Protein AF-A0A7G9Z7M3-F1 (afdb_monomer_lite)

Secondary structure (DSSP, 8-state):
--------HHHHHHHHHHHHHHHHHHTS-SEEE-TTT--EEETTSEEEETTEEEEHHHHHHHHHHHH-TTS-------

Sequence (78 aa):
MSRVVEETPRERTKRWQDIAAKKADELRPKEAICSSCGKELKEGEFIAVQGRILCAECYAQELEASMDMGAADGAGAG

InterPro domains:
  IPR001781 Zinc finger, LIM-type [PF00412] (33-61)

Radius of gyration: 23.4 Å; chains: 1; bounding box: 56×54×54 Å

Structure (mmCIF, N/CA/C/O backbone):
data_AF-A0A7G9Z7M3-F1
#
_entry.id   AF-A0A7G9Z7M3-F1
#
loop_
_atom_site.group_PDB
_atom_site.id
_atom_site.type_symbol
_atom_site.label_atom_id
_atom_site.label_alt_id
_atom_site.label_comp_id
_atom_site.label_asym_id
_atom_site.label_entity_id
_atom_site.label_seq_id
_atom_site.pdbx_PDB_ins_code
_atom_site.Cartn_x
_atom_site.Cartn_y
_atom_site.Cartn_z
_atom_site.occupancy
_atom_site.B_iso_or_equiv
_atom_site.auth_seq_id
_atom_site.auth_comp_id
_atom_site.auth_asym_id
_atom_site.auth_atom_id
_atom_site.pdbx_PDB_model_num
ATOM 1 N N . MET A 1 1 ? 38.383 17.475 -25.561 1.00 43.66 1 MET A N 1
ATOM 2 C CA . MET A 1 1 ? 37.525 16.468 -26.222 1.00 43.66 1 MET A CA 1
ATOM 3 C C . MET A 1 1 ? 36.940 15.584 -25.138 1.00 43.66 1 MET A C 1
ATOM 5 O O . MET A 1 1 ? 37.671 14.807 -24.537 1.00 43.66 1 MET A O 1
ATOM 9 N N . SER A 1 2 ? 35.672 15.796 -24.796 1.00 49.16 2 SER A N 1
ATOM 10 C CA . SER A 1 2 ? 34.993 15.061 -23.728 1.00 49.16 2 SER A CA 1
ATOM 11 C C . SER A 1 2 ? 34.788 13.616 -24.181 1.00 49.16 2 SER A C 1
ATOM 13 O O . SER A 1 2 ? 34.102 13.384 -25.173 1.00 49.16 2 SER A O 1
ATOM 15 N N . ARG A 1 3 ? 35.430 12.652 -23.507 1.00 52.97 3 ARG A N 1
ATOM 16 C CA . ARG A 1 3 ? 35.187 11.220 -23.728 1.00 52.97 3 ARG A CA 1
ATOM 17 C C . ARG A 1 3 ? 33.709 10.955 -23.461 1.00 52.97 3 ARG A C 1
ATOM 19 O O . ARG A 1 3 ? 33.271 11.037 -22.318 1.00 52.97 3 ARG A O 1
ATOM 26 N N . VAL A 1 4 ? 32.955 10.661 -24.513 1.00 59.84 4 VAL A N 1
ATOM 27 C CA . VAL A 1 4 ? 31.618 10.092 -24.374 1.00 59.84 4 VAL A CA 1
ATOM 28 C C . VAL A 1 4 ? 31.855 8.663 -23.899 1.00 59.84 4 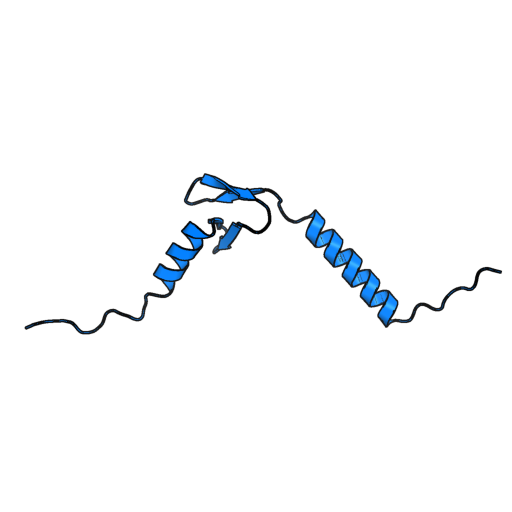VAL A C 1
ATOM 30 O O . VAL A 1 4 ? 32.339 7.832 -24.660 1.00 59.84 4 VAL A O 1
ATOM 33 N N . VAL A 1 5 ? 31.670 8.413 -22.604 1.00 66.69 5 VAL A N 1
ATOM 34 C CA . VAL A 1 5 ? 31.693 7.048 -22.072 1.00 66.69 5 VAL A CA 1
ATOM 35 C C . VAL A 1 5 ? 30.481 6.346 -22.676 1.00 66.69 5 VAL A C 1
ATOM 37 O O . VAL A 1 5 ? 29.352 6.771 -22.440 1.00 66.69 5 VAL A O 1
ATOM 40 N N . GLU A 1 6 ? 30.717 5.339 -23.519 1.00 61.81 6 GLU A N 1
ATOM 41 C CA . GLU A 1 6 ? 29.660 4.482 -24.056 1.00 61.81 6 GLU A CA 1
ATOM 42 C C . GLU A 1 6 ? 29.026 3.717 -22.894 1.00 61.81 6 GLU A C 1
ATOM 44 O O . GLU A 1 6 ? 29.551 2.717 -22.412 1.00 61.81 6 GLU A O 1
ATOM 49 N N . GLU A 1 7 ? 27.919 4.259 -22.393 1.00 62.47 7 GLU A N 1
ATOM 50 C CA . GLU A 1 7 ? 27.164 3.693 -21.284 1.00 62.47 7 GLU A CA 1
ATOM 51 C C . GLU A 1 7 ? 26.546 2.368 -21.750 1.00 62.47 7 GLU A C 1
ATOM 53 O O . GLU A 1 7 ? 25.760 2.319 -22.704 1.00 62.47 7 GLU A O 1
ATOM 58 N N . THR A 1 8 ? 26.928 1.265 -21.109 1.00 77.00 8 THR A N 1
ATOM 59 C CA . THR A 1 8 ? 26.448 -0.058 -21.508 1.00 77.00 8 THR A CA 1
ATOM 60 C C . THR A 1 8 ? 24.939 -0.182 -21.248 1.00 77.00 8 THR A C 1
ATOM 62 O O . THR A 1 8 ? 24.395 0.459 -20.341 1.00 77.00 8 THR A O 1
ATOM 65 N N . PRO A 1 9 ? 24.218 -1.065 -21.967 1.00 74.44 9 PRO A N 1
ATOM 66 C CA . PRO A 1 9 ? 22.791 -1.294 -21.725 1.00 74.44 9 PRO A CA 1
ATOM 67 C C . PRO A 1 9 ? 22.460 -1.642 -20.263 1.00 74.44 9 PRO A C 1
ATOM 69 O O . PRO A 1 9 ? 21.382 -1.306 -19.774 1.00 74.44 9 PRO A O 1
ATOM 72 N N . ARG A 1 10 ? 23.395 -2.283 -19.544 1.00 74.00 10 ARG A N 1
ATOM 73 C CA . ARG A 1 10 ? 23.270 -2.596 -18.112 1.00 74.00 10 ARG A CA 1
ATOM 74 C C . ARG A 1 10 ? 23.327 -1.356 -17.226 1.00 74.00 10 ARG A C 1
ATOM 76 O O . ARG A 1 10 ? 22.521 -1.246 -16.306 1.00 74.00 10 ARG A O 1
ATOM 83 N N . GLU A 1 11 ? 24.256 -0.442 -17.486 1.00 78.00 11 GLU A N 1
ATOM 84 C CA . GLU A 1 11 ? 24.400 0.801 -16.718 1.00 78.00 11 GLU A CA 1
ATOM 85 C C . GLU A 1 11 ? 23.172 1.691 -16.881 1.00 78.00 11 GLU A C 1
ATOM 87 O O . GLU A 1 11 ? 22.632 2.189 -15.890 1.00 78.00 11 GLU A O 1
ATOM 92 N N . ARG A 1 12 ? 22.644 1.763 -18.109 1.00 78.06 12 ARG A N 1
ATOM 93 C CA . ARG A 1 12 ? 21.393 2.462 -18.387 1.00 78.06 12 ARG A CA 1
ATOM 94 C C . ARG A 1 12 ? 20.249 1.879 -17.558 1.00 78.06 12 ARG A C 1
ATOM 96 O O . ARG A 1 12 ? 19.576 2.615 -16.843 1.00 78.06 12 ARG A O 1
ATOM 103 N N . THR A 1 13 ? 20.047 0.559 -17.595 1.00 79.88 13 THR A N 1
ATOM 104 C CA . THR A 1 13 ? 18.996 -0.120 -16.813 1.00 79.88 13 THR A CA 1
ATOM 105 C C . THR A 1 13 ? 19.152 0.096 -15.310 1.00 79.88 13 THR A C 1
ATOM 107 O O . THR A 1 13 ? 18.167 0.396 -14.639 1.00 79.88 13 THR A O 1
ATOM 110 N N . LYS A 1 14 ? 20.377 0.009 -14.779 1.00 80.62 14 LYS A N 1
ATOM 111 C CA . LYS A 1 14 ? 20.648 0.251 -13.355 1.00 80.62 14 LYS A CA 1
ATOM 112 C C . LYS A 1 14 ? 20.253 1.671 -12.943 1.00 80.62 14 LYS A C 1
ATOM 114 O O . LYS A 1 14 ? 19.636 1.855 -11.901 1.00 80.62 14 LYS A O 1
ATOM 119 N N . ARG A 1 15 ? 20.537 2.668 -13.784 1.00 83.06 15 ARG A N 1
ATOM 120 C CA . ARG A 1 15 ? 20.126 4.056 -13.550 1.00 83.06 15 ARG A CA 1
ATOM 121 C C . ARG A 1 15 ? 18.603 4.216 -13.536 1.00 83.06 15 ARG A C 1
ATOM 123 O O . ARG A 1 15 ? 18.085 4.902 -12.663 1.00 83.06 15 ARG A O 1
ATOM 130 N N . TRP A 1 16 ? 17.876 3.579 -14.457 1.00 83.06 16 TRP A N 1
ATOM 131 C CA . TRP A 1 16 ? 16.405 3.600 -14.439 1.00 83.06 16 TRP A CA 1
ATOM 132 C C . TRP A 1 16 ? 15.835 2.953 -13.174 1.00 83.06 16 TRP A C 1
ATOM 134 O O . TRP A 1 16 ? 14.889 3.486 -12.599 1.00 83.06 16 TRP A O 1
ATOM 144 N N . GLN A 1 17 ? 16.428 1.848 -12.718 1.00 82.50 17 GLN A N 1
ATOM 145 C CA . GLN A 1 17 ? 16.040 1.191 -11.467 1.00 82.50 17 GLN A CA 1
ATOM 146 C C . GLN A 1 17 ? 16.290 2.087 -10.248 1.00 82.50 17 GLN A C 1
ATOM 148 O O . GLN A 1 17 ? 15.417 2.186 -9.394 1.00 82.50 17 GLN A O 1
ATOM 153 N N . ASP A 1 18 ? 17.428 2.782 -10.187 1.00 80.25 18 ASP A N 1
ATOM 154 C CA . ASP A 1 18 ? 17.753 3.706 -9.090 1.00 80.25 18 ASP A CA 1
ATOM 155 C C . ASP A 1 18 ? 16.793 4.908 -9.047 1.00 80.25 18 ASP A C 1
ATOM 157 O O . ASP A 1 18 ? 16.259 5.259 -7.996 1.00 80.25 18 ASP A O 1
ATOM 161 N N . ILE A 1 19 ? 16.486 5.484 -10.216 1.00 83.88 19 ILE A N 1
ATOM 162 C CA . ILE A 1 19 ? 15.496 6.563 -10.346 1.00 83.88 19 ILE A CA 1
ATOM 163 C C . ILE A 1 19 ? 14.113 6.076 -9.903 1.00 83.88 19 ILE A C 1
ATOM 165 O O . ILE A 1 19 ? 13.425 6.780 -9.166 1.00 83.88 19 ILE A O 1
ATOM 169 N N . ALA A 1 20 ? 13.706 4.878 -10.329 1.00 80.88 20 ALA A N 1
ATOM 170 C CA . ALA A 1 20 ? 12.428 4.295 -9.941 1.00 80.88 20 ALA A CA 1
ATOM 171 C C . ALA A 1 20 ? 12.362 4.023 -8.430 1.00 80.88 20 ALA A C 1
ATOM 173 O O . ALA A 1 20 ? 11.349 4.335 -7.810 1.00 80.88 20 ALA A O 1
ATOM 174 N N . ALA A 1 21 ? 13.442 3.518 -7.828 1.00 76.06 21 ALA A N 1
ATOM 175 C CA . ALA A 1 21 ? 13.530 3.279 -6.391 1.00 76.06 21 ALA A CA 1
ATOM 176 C C . ALA A 1 21 ? 13.431 4.586 -5.589 1.00 76.06 21 ALA A C 1
ATOM 178 O O . ALA A 1 21 ? 12.638 4.665 -4.656 1.00 76.06 21 ALA A O 1
ATOM 179 N N . LYS A 1 22 ? 14.148 5.644 -5.996 1.00 75.25 22 LYS A N 1
ATOM 180 C CA . LYS A 1 22 ? 14.043 6.971 -5.362 1.00 75.25 22 LYS A CA 1
ATOM 181 C C . LYS A 1 22 ? 12.655 7.588 -5.502 1.00 75.25 22 LYS A C 1
ATOM 183 O O . LYS A 1 22 ? 12.142 8.165 -4.552 1.00 75.25 22 LYS A O 1
ATOM 188 N N . LYS A 1 23 ? 12.044 7.470 -6.683 1.00 75.75 23 LYS A N 1
ATOM 189 C CA . LYS A 1 23 ? 10.682 7.958 -6.937 1.00 75.75 23 LYS A CA 1
ATOM 190 C C . LYS A 1 23 ? 9.665 7.224 -6.064 1.00 75.75 23 LYS A C 1
ATOM 192 O O . LYS A 1 23 ? 8.753 7.851 -5.540 1.00 75.75 23 LYS A O 1
ATOM 197 N N . ALA A 1 24 ? 9.820 5.907 -5.926 1.00 70.31 24 ALA A N 1
ATOM 198 C CA . ALA A 1 24 ? 8.975 5.099 -5.061 1.00 70.31 24 ALA A CA 1
ATOM 199 C C . ALA A 1 24 ? 9.129 5.519 -3.596 1.00 70.31 24 ALA A C 1
ATOM 201 O O . ALA A 1 24 ? 8.117 5.671 -2.928 1.00 70.31 24 ALA A O 1
ATOM 202 N N . ASP A 1 25 ? 10.360 5.767 -3.138 1.00 72.50 25 ASP A N 1
ATOM 203 C CA . ASP A 1 25 ? 10.661 6.231 -1.781 1.00 72.50 25 ASP A CA 1
ATOM 204 C C . ASP A 1 25 ? 10.037 7.600 -1.466 1.00 72.50 25 ASP A C 1
ATOM 206 O O . ASP A 1 25 ? 9.351 7.748 -0.462 1.00 72.50 25 ASP A O 1
ATOM 210 N N . GLU A 1 26 ? 10.166 8.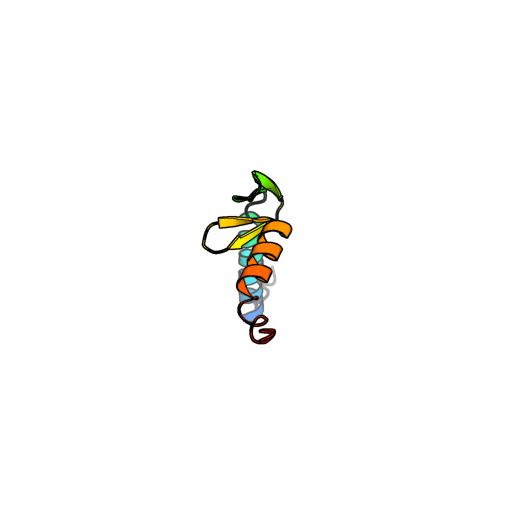569 -2.378 1.00 72.69 26 GLU A N 1
ATOM 211 C CA . GLU A 1 26 ? 9.574 9.909 -2.238 1.00 72.69 26 GLU A CA 1
ATOM 212 C C . GLU A 1 26 ? 8.041 9.880 -2.135 1.00 72.69 26 GLU A C 1
ATOM 214 O O . GLU A 1 26 ? 7.442 10.708 -1.448 1.00 72.69 26 GLU A O 1
ATOM 219 N N . LEU A 1 27 ? 7.406 8.927 -2.820 1.00 69.88 27 LEU A N 1
ATOM 220 C CA . LEU A 1 27 ? 5.954 8.766 -2.843 1.00 69.88 27 LEU A CA 1
ATOM 221 C C . LEU A 1 27 ? 5.423 7.886 -1.705 1.00 69.88 27 LEU A C 1
ATOM 223 O O . LEU A 1 27 ? 4.204 7.717 -1.608 1.00 69.88 27 LEU A O 1
ATOM 227 N N . ARG A 1 28 ? 6.284 7.314 -0.849 1.00 65.44 28 ARG A N 1
ATOM 228 C CA . ARG A 1 28 ? 5.801 6.541 0.298 1.00 65.44 28 ARG A CA 1
ATOM 229 C C . ARG A 1 28 ? 5.110 7.487 1.286 1.00 65.44 28 ARG A C 1
ATOM 231 O O . ARG A 1 28 ? 5.698 8.495 1.683 1.00 65.44 28 ARG A O 1
ATOM 238 N N . PRO A 1 29 ? 3.855 7.205 1.681 1.00 64.00 29 PRO A N 1
ATOM 239 C CA . PRO A 1 29 ? 3.189 7.998 2.699 1.00 64.00 29 PRO A CA 1
ATOM 240 C C . PRO A 1 29 ? 3.989 7.885 3.998 1.00 64.00 29 PRO A C 1
ATOM 242 O O . PRO A 1 29 ? 4.148 6.799 4.553 1.00 64.00 29 PRO A O 1
ATOM 245 N N . LYS A 1 30 ? 4.531 9.019 4.448 1.00 67.31 30 LYS A N 1
ATOM 246 C CA . LYS A 1 30 ? 5.382 9.099 5.645 1.00 67.31 30 LYS A CA 1
ATOM 247 C C . LYS A 1 30 ? 4.607 8.869 6.932 1.00 67.31 30 LYS A C 1
ATOM 249 O O . LYS A 1 30 ? 5.194 8.534 7.957 1.00 67.31 30 LYS A O 1
ATOM 254 N N . GLU A 1 31 ? 3.303 9.090 6.863 1.00 74.38 31 GLU A N 1
ATOM 255 C CA . GLU A 1 31 ? 2.383 9.079 7.982 1.00 74.38 31 GLU A CA 1
ATOM 256 C C . GLU A 1 31 ? 1.114 8.362 7.531 1.00 74.38 31 GLU A C 1
ATOM 258 O O . GLU A 1 31 ? 0.594 8.611 6.438 1.00 74.38 31 GLU A O 1
ATOM 263 N N . ALA A 1 32 ? 0.628 7.448 8.359 1.00 78.81 32 ALA A N 1
ATOM 264 C CA . ALA A 1 32 ? -0.602 6.724 8.113 1.00 78.81 32 ALA A CA 1
ATOM 265 C C . ALA A 1 32 ? -1.337 6.479 9.429 1.00 78.81 32 ALA A C 1
ATOM 267 O O . ALA A 1 32 ? -0.717 6.319 10.474 1.00 78.81 32 ALA A O 1
ATOM 268 N N . ILE A 1 33 ? -2.667 6.447 9.394 1.00 83.12 33 ILE A N 1
ATOM 269 C CA . ILE A 1 33 ? -3.476 6.322 10.608 1.00 83.12 33 ILE A CA 1
ATOM 270 C C . ILE A 1 33 ? -4.070 4.919 10.672 1.00 83.12 33 ILE A C 1
ATOM 272 O O . ILE A 1 33 ? -4.749 4.464 9.750 1.00 83.12 33 ILE A O 1
ATOM 276 N N . CYS A 1 34 ? -3.821 4.244 11.790 1.00 85.94 34 CYS A N 1
ATOM 277 C CA . CYS A 1 34 ? -4.424 2.962 12.119 1.00 85.94 34 CYS A CA 1
ATOM 278 C C . CYS A 1 34 ? -5.955 3.075 12.134 1.00 85.94 34 CYS A C 1
ATOM 280 O O . CYS A 1 34 ? -6.516 3.800 12.950 1.00 85.94 34 CYS A O 1
ATOM 282 N N . SER A 1 35 ? -6.650 2.317 11.291 1.00 84.50 35 SER A N 1
ATOM 283 C CA . SER A 1 35 ? -8.116 2.322 11.222 1.00 84.50 35 SER A CA 1
ATOM 284 C C . SER A 1 35 ? -8.780 1.667 12.441 1.00 84.50 35 SER A C 1
ATOM 286 O O . SER A 1 35 ? -9.897 2.040 12.777 1.00 84.50 35 SER A O 1
ATOM 288 N N . SER A 1 36 ? -8.109 0.726 13.122 1.00 84.44 36 SER A N 1
ATOM 289 C CA . SER A 1 36 ? -8.649 0.077 14.334 1.00 84.44 36 SER A CA 1
ATOM 290 C C . SER A 1 36 ? -8.380 0.861 15.617 1.00 84.44 36 SER A C 1
ATOM 292 O O . SER A 1 36 ? -9.207 0.878 16.520 1.00 84.44 36 SER A O 1
ATOM 294 N N . CYS A 1 37 ? -7.208 1.486 15.715 1.00 85.25 37 CYS A N 1
ATOM 295 C CA . CYS A 1 37 ? -6.696 2.059 16.958 1.00 85.25 37 CYS A CA 1
ATOM 296 C C . CYS A 1 37 ? -6.533 3.582 16.924 1.00 85.25 37 CYS A C 1
ATOM 298 O O . CYS A 1 37 ? -6.300 4.191 17.963 1.00 85.25 37 CYS A O 1
ATOM 300 N N . GLY A 1 38 ? -6.614 4.205 15.746 1.00 82.94 38 GLY A N 1
ATOM 301 C CA . GLY A 1 38 ? -6.453 5.649 15.568 1.00 82.94 38 GLY A CA 1
ATOM 302 C C . GLY A 1 38 ? -5.032 6.174 15.789 1.00 82.94 38 GLY A C 1
ATOM 303 O O . GLY A 1 38 ? -4.830 7.380 15.727 1.00 82.94 38 GLY A O 1
ATOM 304 N N . LYS A 1 39 ? -4.042 5.304 16.044 1.00 81.19 39 LYS A N 1
ATOM 305 C CA . LYS A 1 39 ? -2.641 5.713 16.216 1.00 81.19 39 LYS A CA 1
ATOM 306 C C . LYS A 1 39 ? -2.064 6.238 14.898 1.00 81.19 39 LYS A C 1
ATOM 308 O O . LYS A 1 39 ? -2.232 5.604 13.852 1.00 81.19 39 LYS A O 1
ATOM 313 N N . GLU A 1 40 ? -1.352 7.356 14.982 1.00 82.06 40 GLU A N 1
ATOM 314 C CA . GLU A 1 40 ? -0.503 7.882 13.915 1.00 82.06 40 GLU A CA 1
ATOM 315 C C . GLU A 1 40 ? 0.763 7.022 13.822 1.00 82.06 40 GLU A C 1
ATOM 317 O O . GLU A 1 40 ? 1.517 6.881 14.785 1.00 82.06 40 GLU A O 1
ATOM 322 N N . LEU A 1 41 ? 0.964 6.400 12.667 1.00 80.06 41 LEU A N 1
ATOM 323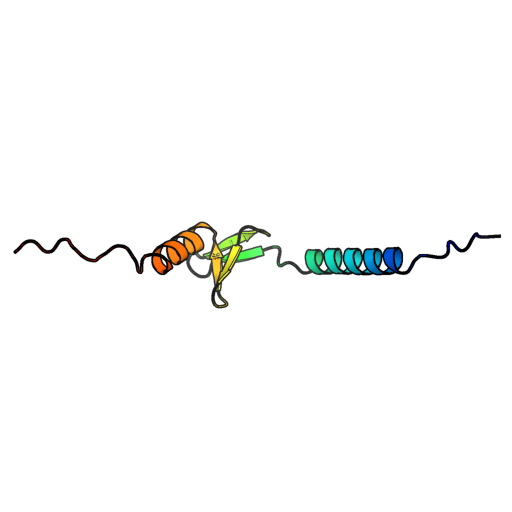 C CA . LEU A 1 41 ? 2.068 5.499 12.370 1.00 80.06 41 LEU A CA 1
ATOM 324 C C . LEU A 1 41 ? 2.985 6.163 11.354 1.00 80.06 41 LEU A C 1
ATOM 326 O O . LEU A 1 41 ? 2.520 6.808 10.413 1.00 80.06 41 LEU A O 1
ATOM 330 N N . LYS A 1 42 ? 4.289 5.982 11.538 1.00 75.38 42 LYS A N 1
ATOM 331 C CA . LYS A 1 42 ? 5.313 6.515 10.640 1.00 75.38 42 LYS A CA 1
ATOM 332 C C . LYS A 1 42 ? 5.650 5.522 9.531 1.00 75.38 42 LYS A C 1
ATOM 334 O O . LYS A 1 42 ? 5.273 4.350 9.584 1.00 75.38 42 LYS A O 1
ATOM 339 N N . GLU A 1 43 ? 6.366 6.012 8.523 1.00 69.38 43 GLU A N 1
ATOM 340 C CA . GLU A 1 43 ? 6.879 5.224 7.404 1.00 69.38 43 GLU A CA 1
ATOM 341 C C . GLU A 1 43 ? 7.490 3.898 7.882 1.00 69.38 43 GLU A C 1
ATOM 343 O O . GLU A 1 43 ? 8.450 3.881 8.649 1.00 69.38 43 GLU A O 1
ATOM 348 N N . GLY A 1 44 ? 6.933 2.781 7.406 1.00 69.12 44 GLY A N 1
ATOM 349 C CA . GLY A 1 44 ? 7.449 1.438 7.685 1.00 69.12 44 GLY A CA 1
ATOM 350 C C . GLY A 1 44 ? 6.844 0.730 8.902 1.00 69.12 44 GLY A C 1
ATOM 351 O O . GLY A 1 44 ? 7.117 -0.453 9.078 1.00 69.12 44 GLY A O 1
ATOM 352 N N . GLU A 1 45 ? 5.994 1.392 9.695 1.00 68.88 45 GLU A N 1
ATOM 353 C CA . GLU A 1 45 ? 5.360 0.798 10.892 1.00 68.88 45 GLU A CA 1
ATOM 354 C C . GLU A 1 45 ? 3.866 0.470 10.719 1.00 68.88 45 GLU A C 1
ATOM 356 O O . 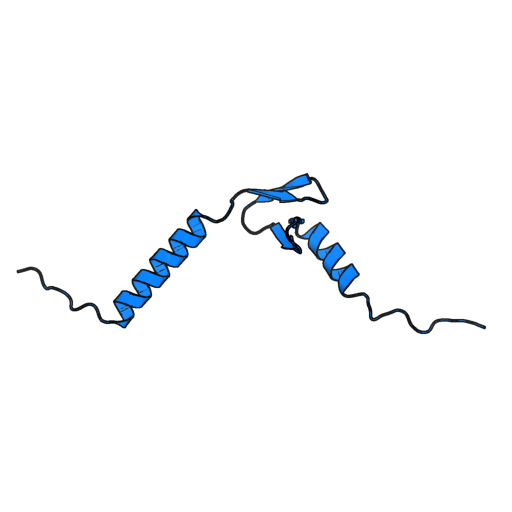GLU A 1 45 ? 3.207 -0.015 11.645 1.00 68.88 45 GLU A O 1
ATOM 361 N N . PHE A 1 46 ? 3.313 0.717 9.532 1.00 78.25 46 PHE A N 1
ATOM 362 C CA . PHE A 1 46 ? 1.924 0.413 9.203 1.00 78.25 46 PHE A CA 1
ATOM 363 C C . PHE A 1 46 ? 1.814 -0.653 8.113 1.00 78.25 46 PHE A C 1
ATOM 365 O O . PHE A 1 46 ? 2.569 -0.657 7.141 1.00 78.25 46 PHE A O 1
ATOM 372 N N . ILE A 1 47 ? 0.837 -1.547 8.263 1.00 81.25 47 ILE A N 1
ATOM 373 C CA . ILE A 1 47 ? 0.538 -2.609 7.302 1.00 81.25 47 ILE A CA 1
ATOM 374 C C . ILE A 1 47 ? -0.821 -2.322 6.664 1.00 81.25 47 ILE A C 1
ATOM 376 O O . ILE A 1 47 ? -1.813 -2.092 7.357 1.00 81.25 47 ILE A O 1
ATOM 380 N N . ALA A 1 48 ? -0.866 -2.330 5.331 1.00 78.81 48 ALA A N 1
ATOM 381 C CA . ALA A 1 48 ? -2.106 -2.214 4.575 1.00 78.81 48 ALA A CA 1
ATOM 382 C C . ALA A 1 48 ? -2.715 -3.607 4.351 1.00 78.81 48 ALA A C 1
ATOM 384 O O . ALA A 1 48 ? -2.170 -4.412 3.597 1.00 78.81 48 ALA A O 1
ATOM 385 N N . VAL A 1 49 ? -3.856 -3.885 4.982 1.00 77.94 49 VAL A N 1
ATOM 386 C CA . VAL A 1 49 ? -4.574 -5.167 4.899 1.00 77.94 49 VAL A CA 1
ATOM 387 C C . VAL A 1 49 ? -6.012 -4.911 4.491 1.00 77.94 49 VAL A C 1
ATOM 389 O O . VAL A 1 49 ? -6.691 -4.092 5.104 1.00 77.94 49 VAL A O 1
ATOM 392 N N . GLN A 1 50 ? -6.486 -5.588 3.440 1.00 74.62 50 GLN A N 1
ATOM 393 C CA . GLN A 1 50 ? -7.861 -5.444 2.929 1.00 74.62 50 GLN A CA 1
ATOM 394 C C . GLN A 1 50 ? -8.285 -3.979 2.661 1.00 74.62 50 GLN A C 1
ATOM 396 O O . GLN A 1 50 ? -9.443 -3.608 2.834 1.00 74.62 50 GLN A O 1
ATOM 401 N N . GLY A 1 51 ? -7.341 -3.120 2.260 1.00 77.50 51 GLY A N 1
ATOM 402 C CA . GLY A 1 51 ? -7.602 -1.695 2.021 1.00 77.50 51 GLY A CA 1
ATOM 403 C C . GLY A 1 51 ? -7.714 -0.834 3.286 1.00 77.50 51 GLY A C 1
ATOM 404 O O . GLY A 1 51 ? -8.066 0.338 3.185 1.00 77.50 51 GLY A O 1
ATOM 405 N N . ARG A 1 52 ? -7.401 -1.381 4.467 1.00 81.44 52 ARG A N 1
ATOM 406 C CA . ARG A 1 52 ? -7.300 -0.651 5.737 1.00 81.44 52 ARG A CA 1
ATOM 407 C C . ARG A 1 52 ? -5.848 -0.577 6.183 1.00 81.44 52 ARG A C 1
ATOM 409 O O . ARG A 1 52 ? -5.079 -1.508 5.962 1.00 81.44 52 ARG A O 1
ATOM 416 N N . ILE A 1 53 ? -5.480 0.524 6.827 1.00 85.12 53 ILE A N 1
ATOM 417 C CA . ILE A 1 53 ? -4.148 0.691 7.409 1.00 85.12 53 ILE A CA 1
ATOM 418 C C . ILE A 1 53 ? -4.225 0.290 8.879 1.00 85.12 53 ILE A C 1
ATOM 420 O O . ILE A 1 53 ? -5.050 0.820 9.617 1.00 85.12 53 ILE A O 1
ATOM 424 N N . LEU A 1 54 ? -3.390 -0.652 9.306 1.00 85.00 54 LEU A N 1
ATOM 425 C CA . LEU A 1 54 ? -3.315 -1.135 10.685 1.00 85.00 54 LEU A CA 1
ATOM 426 C C . LEU A 1 54 ? -1.897 -0.947 11.230 1.00 85.00 54 LEU A C 1
ATOM 428 O O . LEU A 1 54 ? -0.923 -0.978 10.478 1.00 85.00 54 LEU A O 1
ATOM 432 N N . CYS A 1 55 ? -1.778 -0.758 12.544 1.00 87.31 55 CYS A N 1
ATOM 433 C CA . CYS A 1 55 ? -0.480 -0.828 13.216 1.00 87.31 55 CYS A CA 1
ATOM 434 C C . CYS A 1 55 ? 0.010 -2.276 13.303 1.00 87.31 55 CYS A C 1
ATOM 436 O O . CYS A 1 55 ? -0.790 -3.205 13.193 1.00 87.31 55 CYS A O 1
ATOM 438 N N . ALA A 1 56 ? 1.306 -2.464 13.559 1.00 83.81 56 ALA A N 1
ATOM 439 C CA . ALA A 1 56 ? 1.897 -3.787 13.759 1.00 83.81 56 ALA A CA 1
ATOM 440 C C . ALA A 1 56 ? 1.160 -4.625 14.822 1.00 83.81 56 ALA A C 1
ATOM 442 O O . ALA A 1 56 ? 0.951 -5.813 14.610 1.00 83.81 56 ALA A O 1
ATOM 443 N N . GLU A 1 57 ? 0.698 -4.009 15.916 1.00 85.25 57 GLU A N 1
ATOM 444 C CA . GLU A 1 57 ? -0.049 -4.700 16.980 1.00 85.25 57 GLU A CA 1
ATOM 445 C C . GLU A 1 57 ? -1.436 -5.179 16.515 1.00 85.25 57 GLU A C 1
ATOM 447 O O . GLU A 1 57 ? -1.795 -6.335 16.723 1.00 85.25 57 GLU A O 1
ATOM 452 N N . CYS A 1 58 ? -2.224 -4.302 15.878 1.00 86.25 58 CYS A N 1
ATOM 453 C CA . CYS A 1 58 ? -3.556 -4.655 15.377 1.00 86.25 58 CYS A CA 1
ATOM 454 C C . CYS A 1 58 ? -3.472 -5.635 14.207 1.00 86.25 58 CYS A C 1
ATOM 456 O O .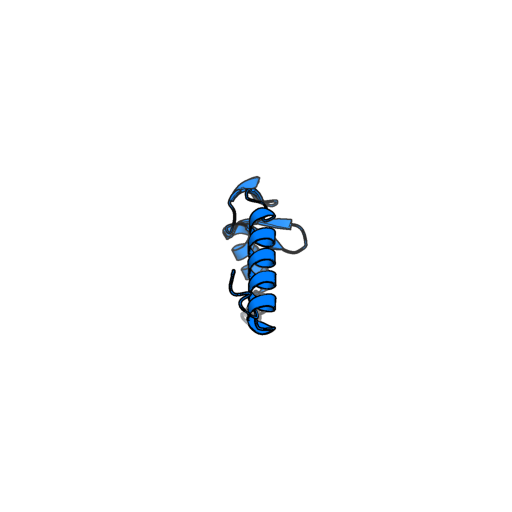 CYS A 1 58 ? -4.328 -6.501 14.073 1.00 86.25 58 CYS A O 1
ATOM 458 N N . TYR A 1 59 ? -2.444 -5.501 13.368 1.00 85.62 59 TYR A N 1
ATOM 459 C CA . TYR A 1 59 ? -2.183 -6.453 12.302 1.00 85.62 59 TYR A CA 1
ATOM 460 C C . TYR A 1 59 ? -1.799 -7.822 12.857 1.00 85.62 59 TYR A C 1
ATOM 462 O O . TYR A 1 59 ? -2.339 -8.809 12.382 1.00 85.62 59 TYR A O 1
ATOM 470 N N . ALA A 1 60 ? -0.914 -7.889 13.857 1.00 85.00 60 ALA A N 1
ATOM 471 C CA . ALA A 1 60 ? -0.525 -9.149 14.485 1.00 85.00 60 ALA A CA 1
ATOM 472 C C . ALA A 1 60 ? -1.739 -9.873 15.082 1.00 85.00 60 ALA A C 1
ATOM 474 O O . ALA A 1 60 ? -1.944 -11.036 14.766 1.00 85.00 60 ALA A O 1
ATOM 475 N N . GLN A 1 61 ? -2.604 -9.162 15.814 1.00 83.12 61 GLN A N 1
ATOM 476 C CA . GLN A 1 61 ? -3.834 -9.743 16.367 1.00 83.12 61 GLN A CA 1
ATOM 477 C C . GLN A 1 61 ? -4.786 -10.279 15.288 1.00 83.12 61 GLN A C 1
ATOM 479 O O . GLN A 1 61 ? -5.289 -11.390 15.420 1.00 83.12 61 GLN A O 1
ATOM 484 N N . GLU A 1 62 ? -5.024 -9.521 14.212 1.00 79.12 62 GLU A N 1
ATOM 485 C CA . GLU A 1 62 ? -5.865 -9.979 13.094 1.00 79.12 62 GLU A CA 1
ATOM 486 C C . GLU A 1 62 ? -5.223 -11.148 12.338 1.00 79.12 62 GLU A C 1
ATOM 488 O O . GLU A 1 62 ? -5.913 -12.068 11.905 1.00 79.12 62 GLU A O 1
ATOM 493 N N . LEU A 1 63 ? -3.898 -11.128 12.177 1.00 78.62 63 LEU A N 1
ATOM 494 C CA . LEU A 1 63 ? -3.150 -12.184 11.513 1.00 78.62 63 L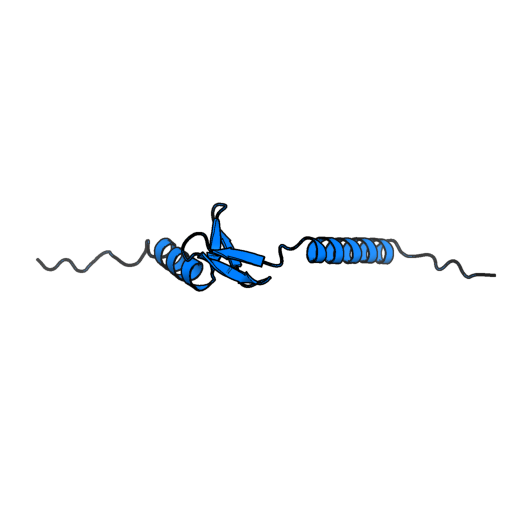EU A CA 1
ATOM 495 C C . LEU A 1 63 ? -3.207 -13.476 12.333 1.00 78.62 63 LEU A C 1
ATOM 497 O O . LEU A 1 63 ? -3.550 -14.515 11.777 1.00 78.62 63 LEU A O 1
ATOM 501 N N . GLU A 1 64 ? -2.955 -13.398 13.640 1.00 71.12 64 GLU A N 1
ATOM 502 C CA . GLU A 1 64 ? -3.095 -14.509 14.585 1.00 71.12 64 GLU A CA 1
ATOM 503 C C . GLU A 1 64 ? -4.529 -15.051 14.578 1.00 71.12 64 GLU A C 1
ATOM 505 O O . GLU A 1 64 ? -4.717 -16.250 14.394 1.00 71.12 64 GLU A O 1
ATOM 510 N N . ALA A 1 65 ? -5.545 -14.183 14.643 1.00 68.38 65 ALA A N 1
ATOM 511 C CA . ALA A 1 65 ? -6.949 -14.590 14.561 1.00 68.38 65 ALA A CA 1
ATOM 512 C C . ALA A 1 65 ? -7.311 -15.239 13.211 1.00 68.38 65 ALA A C 1
ATOM 514 O O . ALA A 1 65 ? -8.096 -16.183 13.162 1.00 68.38 65 ALA A O 1
ATOM 515 N N . SER A 1 66 ? -6.732 -14.766 12.103 1.00 65.19 66 SER A N 1
ATOM 516 C CA . SER A 1 66 ? -6.948 -15.350 10.771 1.00 65.19 66 SER A CA 1
ATOM 517 C C . SER A 1 66 ? -6.228 -16.689 10.572 1.00 65.19 66 SER A C 1
ATOM 519 O O . SER A 1 66 ? -6.648 -17.499 9.745 1.00 65.19 66 SER A O 1
ATOM 521 N N . MET A 1 67 ? -5.147 -16.923 11.321 1.00 61.22 67 MET A N 1
ATOM 522 C CA . MET A 1 67 ? -4.350 -18.151 11.288 1.00 61.22 67 MET A CA 1
ATOM 523 C C . MET A 1 67 ? -4.849 -19.207 12.289 1.00 61.22 67 MET A C 1
ATOM 525 O O . MET A 1 67 ? -4.507 -20.378 12.138 1.00 61.22 67 MET A O 1
ATOM 529 N N . ASP A 1 68 ? -5.723 -18.837 13.231 1.00 54.53 68 ASP A N 1
ATOM 530 C CA . ASP A 1 68 ? -6.344 -19.725 14.228 1.00 54.53 68 ASP A CA 1
ATOM 531 C C . ASP A 1 68 ? -7.529 -20.563 13.686 1.00 54.53 68 ASP A C 1
ATOM 533 O O . ASP A 1 68 ? -8.370 -21.054 14.431 1.00 54.53 68 ASP A O 1
ATOM 537 N N . MET A 1 69 ? -7.601 -20.813 12.373 1.00 53.12 69 MET A N 1
ATOM 538 C CA . MET A 1 69 ? -8.499 -21.833 11.794 1.00 53.12 69 MET A CA 1
ATOM 539 C C . MET A 1 69 ? -7.861 -23.238 11.801 1.00 53.12 69 MET A C 1
ATOM 541 O O . MET A 1 69 ? -7.972 -23.982 10.826 1.00 53.12 69 MET A O 1
ATOM 545 N N . GLY A 1 70 ? -7.156 -23.608 12.879 1.00 56.19 70 GLY A N 1
ATOM 546 C CA . GLY A 1 70 ? -6.408 -24.873 12.926 1.00 56.19 70 GLY A CA 1
ATOM 547 C C . GLY A 1 70 ? -6.160 -25.521 14.292 1.00 56.19 70 GLY A C 1
ATOM 548 O O . GLY A 1 70 ? -5.499 -26.557 14.321 1.00 56.19 70 GLY A O 1
ATOM 549 N N . ALA A 1 71 ? -6.659 -24.979 15.408 1.00 52.97 71 ALA A N 1
ATOM 550 C CA . ALA A 1 71 ? -6.366 -25.522 16.741 1.00 52.97 71 ALA A CA 1
ATOM 551 C C . ALA A 1 71 ? -7.592 -25.599 17.670 1.00 52.97 71 ALA A C 1
ATOM 553 O O . ALA A 1 71 ? -7.511 -25.238 18.839 1.00 52.97 71 ALA A O 1
ATOM 554 N N . ALA A 1 72 ? -8.732 -26.099 17.186 1.00 48.03 72 ALA A N 1
ATOM 555 C CA . ALA A 1 72 ? -9.856 -26.405 18.072 1.00 48.03 72 ALA A CA 1
ATOM 556 C C . ALA A 1 72 ? -10.742 -27.544 17.548 1.00 48.03 72 ALA A C 1
ATOM 558 O O . ALA A 1 72 ? -11.930 -27.361 17.324 1.00 48.03 72 ALA A O 1
ATOM 559 N N . ASP A 1 73 ? -10.181 -28.747 17.432 1.00 50.19 73 ASP A N 1
ATOM 560 C CA . ASP A 1 73 ? -10.978 -29.972 17.488 1.00 50.19 73 ASP A CA 1
ATOM 561 C C . ASP A 1 73 ? -10.355 -30.923 18.513 1.00 50.19 73 ASP A C 1
ATOM 563 O O . ASP A 1 73 ? -9.226 -31.384 18.346 1.00 50.19 73 ASP A O 1
ATOM 567 N N . GLY A 1 74 ? -11.106 -31.228 19.579 1.00 51.75 74 GLY A N 1
ATOM 568 C CA . GLY A 1 74 ? -10.884 -32.455 20.349 1.00 51.75 74 GLY A CA 1
ATOM 569 C C . GLY A 1 74 ? -10.650 -32.348 21.857 1.00 51.75 74 GLY A C 1
ATOM 570 O O . GLY A 1 74 ? -9.817 -33.082 22.377 1.00 51.75 74 GLY A O 1
ATOM 571 N N . ALA A 1 75 ? -11.408 -31.529 22.588 1.00 48.94 75 ALA A N 1
ATOM 572 C CA . ALA A 1 75 ? -11.602 -31.739 24.030 1.00 48.94 75 ALA A CA 1
ATOM 573 C C . ALA A 1 75 ? -13.094 -31.682 24.391 1.00 48.94 75 ALA A C 1
ATOM 575 O O . ALA A 1 75 ? -13.553 -30.804 25.115 1.00 48.94 75 ALA A O 1
ATOM 576 N N . GLY A 1 76 ? -13.866 -32.625 23.845 1.00 46.41 76 GLY A N 1
ATOM 577 C CA . GLY A 1 76 ? -15.209 -32.940 24.325 1.00 46.41 76 GLY A CA 1
ATOM 578 C C . GLY A 1 76 ? -15.133 -34.087 25.325 1.00 46.41 76 GLY A C 1
ATOM 579 O O . GLY A 1 76 ? -14.978 -35.236 24.925 1.00 46.41 76 GLY A O 1
ATOM 580 N N . ALA A 1 77 ? -15.208 -33.769 26.616 1.00 48.97 77 ALA A N 1
ATOM 581 C CA . ALA A 1 77 ? -15.500 -34.743 27.658 1.00 48.97 77 ALA A CA 1
ATOM 582 C C . ALA A 1 77 ? -16.993 -35.110 27.602 1.00 48.97 77 ALA A C 1
ATOM 584 O O . ALA A 1 77 ? -17.845 -34.219 27.576 1.00 48.97 77 ALA A O 1
ATOM 585 N N . GLY A 1 78 ? -17.286 -36.409 27.600 1.00 44.97 78 GLY A N 1
ATOM 586 C CA . GLY A 1 78 ? -18.614 -37.007 27.720 1.00 44.97 78 GLY A CA 1
ATOM 587 C C . GLY A 1 78 ? -18.478 -38.488 28.022 1.00 44.97 78 GLY A C 1
ATOM 588 O O . GLY A 1 78 ? -17.693 -39.140 27.301 1.00 44.97 78 GLY A O 1
#

Organism: NCBI:txid2759913

Foldseek 3Di:
DDPPPPQDPVNVVVVVVVVVVVVVVVPQDQWDAAPVPRDIDGGPQWDQDPNGIHGPVVCVVVVVVVVPPPPDDDDDDD

pLDDT: mean 72.09, std 12.27, range [43.66, 87.31]